Protein AF-A0A520EAL0-F1 (afdb_monomer)

Foldseek 3Di:
DVCPVVVVQVCQQCVCVVVVDGDDDDDDDDPVVVVVVVVVVVVVCCVPPVD

Structure (mmCIF, N/CA/C/O backbone):
data_AF-A0A520EAL0-F1
#
_entry.id   AF-A0A520EAL0-F1
#
loop_
_atom_site.group_PDB
_atom_site.id
_atom_site.type_symbol
_atom_site.label_atom_id
_atom_site.label_alt_id
_atom_site.label_comp_id
_atom_site.label_asym_id
_atom_site.label_entity_id
_atom_site.label_seq_id
_atom_site.pdbx_PDB_ins_code
_atom_site.Cartn_x
_atom_site.Cartn_y
_atom_site.Cartn_z
_atom_site.occupancy
_atom_site.B_iso_or_equiv
_atom_site.auth_seq_id
_atom_site.auth_comp_id
_atom_site.auth_asym_id
_atom_site.auth_atom_id
_atom_site.pdbx_PDB_model_num
ATOM 1 N N . PRO A 1 1 ? -6.771 0.666 -20.276 1.00 71.62 1 PRO A N 1
ATOM 2 C CA . PRO A 1 1 ? -5.467 0.533 -20.974 1.00 71.62 1 PRO A CA 1
ATOM 3 C C . PRO A 1 1 ? -4.655 -0.634 -20.389 1.00 71.62 1 PRO A C 1
ATOM 5 O O . PRO A 1 1 ? -4.606 -0.766 -19.171 1.00 71.62 1 PRO A O 1
ATOM 8 N N . PRO A 1 2 ? -4.042 -1.498 -21.213 1.00 79.75 2 PRO A N 1
ATOM 9 C CA . PRO A 1 2 ? -3.335 -2.697 -20.740 1.00 79.75 2 PRO A CA 1
ATOM 10 C C . PRO A 1 2 ? -2.066 -2.412 -19.908 1.00 79.75 2 PRO A C 1
ATOM 12 O O . PRO A 1 2 ? -1.538 -3.322 -19.275 1.00 79.75 2 PRO A O 1
ATOM 15 N N . HIS A 1 3 ? -1.566 -1.169 -19.887 1.00 92.12 3 HIS A N 1
ATOM 16 C CA . HIS A 1 3 ? -0.345 -0.772 -19.169 1.00 92.12 3 HIS A CA 1
ATOM 17 C C . HIS A 1 3 ? -0.589 -0.173 -17.778 1.00 92.12 3 HIS A C 1
ATOM 19 O O . HIS A 1 3 ? 0.341 -0.132 -16.979 1.00 92.12 3 HIS A O 1
ATOM 25 N N . THR A 1 4 ? -1.817 0.242 -17.452 1.00 94.19 4 THR A N 1
ATOM 26 C CA . THR A 1 4 ? -2.103 1.017 -16.231 1.00 94.19 4 THR A CA 1
ATOM 27 C C . THR A 1 4 ? -1.623 0.314 -14.962 1.00 94.19 4 THR A C 1
ATOM 29 O O . THR A 1 4 ? -1.003 0.926 -14.101 1.00 94.19 4 THR A O 1
ATOM 32 N N . MET A 1 5 ? -1.834 -1.000 -14.861 1.00 92.69 5 MET A N 1
ATOM 33 C CA . MET A 1 5 ? -1.400 -1.750 -13.682 1.00 92.69 5 MET A CA 1
ATOM 34 C C . MET A 1 5 ? 0.130 -1.849 -13.567 1.00 92.69 5 MET A C 1
ATOM 36 O O . MET A 1 5 ? 0.670 -1.830 -12.465 1.00 92.69 5 MET A O 1
ATOM 40 N N . LYS A 1 6 ? 0.844 -1.909 -14.699 1.00 93.56 6 LYS A N 1
ATOM 41 C CA . LYS A 1 6 ? 2.314 -1.925 -14.713 1.00 93.56 6 LYS A CA 1
ATOM 42 C C . LYS A 1 6 ? 2.883 -0.592 -14.231 1.00 93.56 6 LYS A C 1
ATOM 44 O O . LYS A 1 6 ? 3.844 -0.589 -13.470 1.00 93.56 6 LYS A O 1
ATOM 49 N N . GLU A 1 7 ? 2.274 0.518 -14.641 1.00 96.00 7 GLU A N 1
ATOM 50 C CA . GLU A 1 7 ? 2.676 1.862 -14.210 1.00 96.00 7 GLU A CA 1
ATOM 51 C C . GLU A 1 7 ? 2.456 2.070 -12.712 1.00 96.00 7 GLU A C 1
ATOM 53 O O . GLU A 1 7 ? 3.359 2.547 -12.030 1.00 96.00 7 GLU A O 1
ATOM 58 N N . ILE A 1 8 ? 1.307 1.639 -12.179 1.00 95.44 8 ILE A N 1
ATOM 59 C CA . ILE A 1 8 ? 1.021 1.704 -10.738 1.00 95.44 8 ILE A CA 1
ATOM 60 C C . ILE A 1 8 ? 2.066 0.911 -9.942 1.00 95.44 8 ILE A C 1
ATOM 62 O O . ILE A 1 8 ? 2.624 1.425 -8.975 1.00 95.44 8 ILE A O 1
ATOM 66 N N . VAL A 1 9 ? 2.373 -0.324 -10.361 1.00 95.62 9 VAL A N 1
ATOM 67 C CA . VAL A 1 9 ? 3.406 -1.148 -9.711 1.00 95.62 9 VAL A CA 1
ATOM 68 C C . VAL A 1 9 ? 4.769 -0.455 -9.753 1.00 95.62 9 VAL A C 1
ATOM 70 O O . V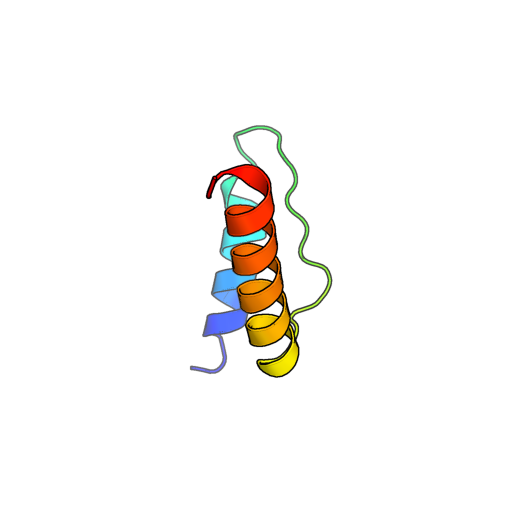AL A 1 9 ? 5.432 -0.356 -8.722 1.00 95.62 9 VAL A O 1
ATOM 73 N N . LYS A 1 10 ? 5.174 0.069 -10.916 1.00 96.25 10 LYS A N 1
ATOM 74 C CA . LYS A 1 10 ? 6.476 0.727 -11.080 1.00 96.25 10 LYS A CA 1
ATOM 75 C C . LYS A 1 10 ? 6.598 1.991 -10.230 1.00 96.25 10 LYS A C 1
ATOM 77 O O . LYS A 1 10 ? 7.621 2.190 -9.584 1.00 96.25 10 LYS A O 1
ATOM 82 N N . PHE A 1 11 ? 5.539 2.796 -10.169 1.00 96.81 11 PHE A N 1
ATOM 83 C CA . PHE A 1 11 ? 5.485 3.978 -9.313 1.00 96.81 11 PHE A CA 1
ATOM 84 C C . PHE A 1 11 ? 5.801 3.625 -7.855 1.00 96.81 11 PHE A C 1
ATOM 86 O O . PHE A 1 11 ? 6.698 4.211 -7.255 1.00 96.81 11 PHE A O 1
ATOM 93 N N . PHE A 1 12 ? 5.117 2.625 -7.297 1.00 97.69 12 PHE A N 1
ATOM 94 C CA . PHE A 1 12 ? 5.316 2.236 -5.902 1.00 97.69 12 PHE A CA 1
ATOM 95 C C . PHE A 1 12 ? 6.669 1.572 -5.629 1.00 97.69 12 PHE A C 1
ATOM 97 O O . PHE A 1 12 ? 7.159 1.674 -4.511 1.00 97.69 12 PHE A O 1
ATOM 104 N N . GLN A 1 13 ? 7.293 0.923 -6.611 1.00 96.94 13 GLN A N 1
ATOM 105 C CA . GLN A 1 13 ? 8.652 0.398 -6.446 1.00 96.94 13 GLN A CA 1
ATOM 106 C C . GLN A 1 13 ? 9.698 1.517 -6.348 1.00 96.94 13 GLN A C 1
ATOM 108 O O . GLN A 1 13 ? 10.656 1.392 -5.588 1.00 96.94 13 GLN A O 1
ATOM 113 N N . ASP A 1 14 ? 9.497 2.618 -7.075 1.00 97.44 14 ASP A N 1
ATOM 114 C CA . ASP A 1 14 ? 10.519 3.657 -7.225 1.00 97.44 14 ASP A CA 1
ATOM 115 C C . ASP A 1 14 ? 10.325 4.863 -6.293 1.00 97.44 14 ASP A C 1
ATOM 117 O O . ASP A 1 14 ? 11.302 5.535 -5.964 1.00 97.44 14 ASP A O 1
ATOM 121 N N . TYR A 1 15 ? 9.096 5.159 -5.845 1.00 97.81 15 TYR A N 1
ATOM 12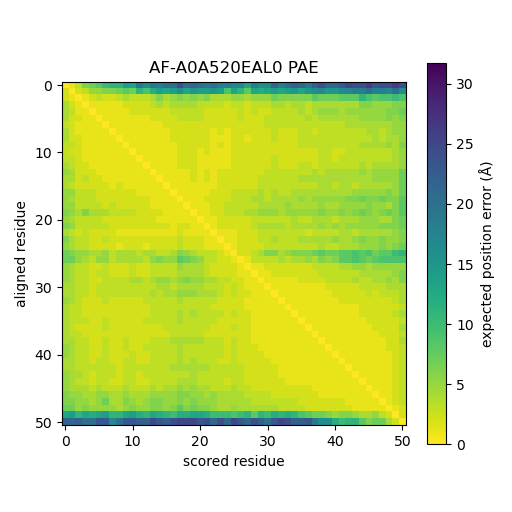2 C CA . TYR A 1 15 ? 8.780 6.459 -5.221 1.00 97.81 15 TYR A CA 1
ATOM 123 C C . TYR A 1 15 ? 9.558 6.782 -3.937 1.00 97.81 15 TYR A C 1
ATOM 125 O O . TYR A 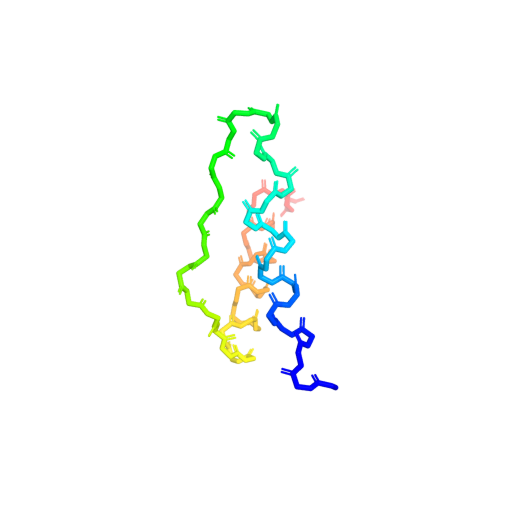1 15 ? 9.628 7.947 -3.554 1.00 97.81 15 TYR A O 1
ATOM 133 N N . LYS A 1 16 ? 10.151 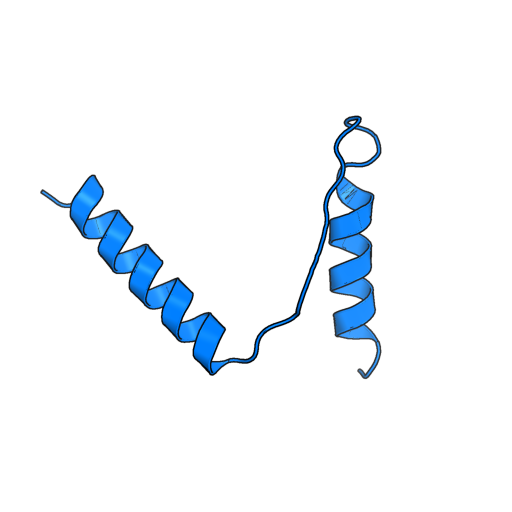5.778 -3.280 1.00 97.50 16 LYS A N 1
ATOM 134 C CA . LYS A 1 16 ? 10.949 5.943 -2.054 1.00 97.50 16 LYS A CA 1
ATOM 135 C C . LYS A 1 16 ? 12.438 5.650 -2.223 1.00 97.50 16 LYS A C 1
ATOM 137 O O . LYS A 1 16 ? 13.167 5.646 -1.234 1.00 97.50 16 LYS A O 1
ATOM 142 N N . ALA A 1 17 ? 12.913 5.446 -3.450 1.00 97.12 17 ALA A N 1
ATOM 143 C CA . ALA A 1 17 ? 14.314 5.110 -3.698 1.00 97.12 17 ALA A CA 1
ATOM 144 C C . ALA A 1 17 ? 15.283 6.191 -3.176 1.00 97.12 17 ALA A C 1
ATOM 146 O O . ALA A 1 17 ? 16.324 5.866 -2.613 1.00 97.12 17 ALA A O 1
ATOM 147 N N . LEU A 1 18 ? 14.911 7.473 -3.293 1.00 97.69 18 LEU A N 1
ATOM 148 C CA . LEU A 1 18 ? 15.707 8.602 -2.788 1.00 97.69 18 LEU A CA 1
ATOM 149 C C . LEU A 1 18 ? 15.633 8.775 -1.262 1.00 97.69 18 LEU A C 1
ATOM 151 O O . LEU A 1 18 ? 16.405 9.543 -0.701 1.00 97.69 18 LEU A O 1
ATOM 155 N N . GLU A 1 19 ? 14.725 8.065 -0.590 1.00 98.12 19 GLU A N 1
ATOM 156 C CA . GLU A 1 19 ? 14.674 7.981 0.874 1.00 98.12 19 GLU A CA 1
ATOM 157 C C . GLU A 1 19 ? 15.517 6.810 1.417 1.00 98.12 19 GLU A C 1
ATOM 159 O O . GLU A 1 19 ? 15.369 6.457 2.586 1.00 98.12 19 GLU A O 1
ATOM 164 N N . GLU A 1 20 ? 16.326 6.155 0.573 1.00 96.69 20 GLU A N 1
ATOM 165 C CA . GLU A 1 20 ? 17.060 4.919 0.900 1.00 96.69 20 GLU A CA 1
ATOM 166 C C . GLU A 1 20 ? 16.143 3.776 1.386 1.00 96.69 20 GLU A C 1
ATOM 168 O O . GLU A 1 20 ? 16.547 2.894 2.145 1.00 96.69 20 GLU A O 1
ATOM 173 N N . LYS A 1 21 ? 14.879 3.764 0.935 1.00 97.44 21 LYS A N 1
ATOM 174 C CA . LYS A 1 21 ? 13.893 2.727 1.268 1.00 97.44 21 LYS A CA 1
ATOM 175 C C . LYS A 1 21 ? 13.575 1.876 0.049 1.00 97.44 21 LYS A C 1
ATOM 177 O O . LYS A 1 21 ? 13.289 2.388 -1.031 1.00 97.44 21 LYS A O 1
ATOM 182 N N . GLN A 1 22 ? 13.538 0.563 0.255 1.00 96.56 22 GLN A N 1
ATOM 183 C CA . GLN A 1 22 ? 13.116 -0.396 -0.758 1.00 96.56 22 GLN A CA 1
ATOM 184 C C . GLN A 1 22 ? 11.636 -0.747 -0.584 1.00 96.56 22 GLN A C 1
ATOM 186 O O . GLN A 1 22 ? 11.194 -1.074 0.517 1.00 96.56 22 GLN A O 1
ATOM 191 N N . VAL A 1 23 ? 10.876 -0.698 -1.678 1.00 97.50 23 VAL A N 1
ATOM 192 C CA . VAL A 1 23 ? 9.467 -1.107 -1.714 1.00 97.50 23 VAL A CA 1
ATOM 193 C C . VAL A 1 23 ? 9.323 -2.292 -2.660 1.00 97.50 23 VAL A C 1
ATOM 195 O O . VAL A 1 23 ? 9.697 -2.218 -3.830 1.00 97.50 23 VAL A O 1
ATOM 198 N N . THR A 1 24 ? 8.778 -3.394 -2.153 1.00 96.12 24 THR A N 1
ATOM 199 C CA . THR A 1 24 ? 8.533 -4.623 -2.912 1.00 96.12 24 THR A CA 1
ATOM 200 C C . THR A 1 24 ? 7.034 -4.846 -3.099 1.00 96.12 24 THR A C 1
ATOM 202 O O . THR A 1 24 ? 6.222 -4.515 -2.238 1.00 96.12 24 THR A O 1
ATOM 205 N N . ILE A 1 25 ? 6.658 -5.397 -4.254 1.00 94.00 25 ILE A N 1
ATOM 206 C CA . ILE A 1 25 ? 5.281 -5.790 -4.571 1.00 94.00 25 ILE A CA 1
ATOM 207 C C . ILE A 1 25 ? 5.342 -7.244 -5.019 1.00 94.00 25 ILE A C 1
ATOM 209 O O . ILE A 1 25 ? 5.892 -7.532 -6.078 1.00 94.00 25 ILE A O 1
ATOM 213 N N . GLU A 1 26 ? 4.815 -8.148 -4.196 1.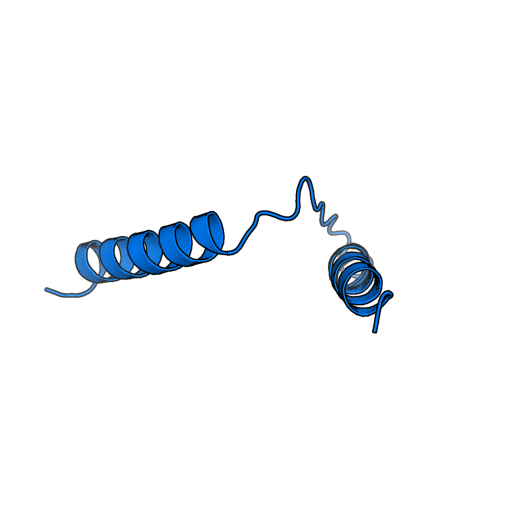00 91.50 26 GLU A N 1
ATOM 214 C CA . GLU A 1 26 ? 4.868 -9.591 -4.451 1.00 91.50 26 GLU A CA 1
ATOM 215 C C . GLU A 1 26 ? 3.827 -10.008 -5.494 1.00 91.50 26 GLU A C 1
ATOM 217 O O . GLU A 1 26 ? 4.161 -10.372 -6.623 1.00 91.50 26 GLU A O 1
ATOM 222 N N . HIS A 1 27 ? 2.544 -9.916 -5.134 1.00 91.00 27 HIS A N 1
ATOM 223 C CA . HIS A 1 27 ? 1.444 -10.377 -5.970 1.00 91.00 27 HIS A CA 1
ATOM 224 C C . HIS A 1 27 ? 0.274 -9.402 -5.936 1.00 91.00 27 HIS A C 1
ATOM 226 O O . HIS A 1 27 ? -0.193 -8.986 -4.877 1.00 91.00 27 HIS A O 1
ATOM 232 N N . LEU A 1 28 ? -0.239 -9.078 -7.123 1.00 92.19 28 LEU A N 1
ATOM 233 C CA . LEU A 1 28 ? -1.500 -8.365 -7.254 1.00 92.19 28 LEU A CA 1
ATOM 234 C C . LEU A 1 28 ? -2.643 -9.351 -7.046 1.00 92.19 28 LEU A C 1
ATOM 236 O O . LEU A 1 28 ? -2.803 -10.313 -7.798 1.00 92.19 28 LEU A O 1
ATOM 240 N N . LEU A 1 29 ? -3.434 -9.099 -6.012 1.00 94.38 29 LEU A N 1
ATOM 241 C CA . LEU A 1 29 ? -4.570 -9.933 -5.658 1.00 94.38 29 LEU A CA 1
ATOM 242 C C . LEU A 1 29 ? -5.851 -9.382 -6.293 1.00 94.38 29 LEU A C 1
ATOM 244 O O . LEU A 1 29 ? -5.977 -8.193 -6.579 1.00 94.38 29 LEU A O 1
ATOM 248 N N . GLY A 1 30 ? -6.812 -10.271 -6.539 1.00 95.19 30 GLY A N 1
ATOM 249 C CA . GLY A 1 30 ? -8.089 -9.908 -7.150 1.00 95.19 30 GLY A CA 1
ATOM 250 C C . GLY A 1 30 ? -9.073 -9.241 -6.181 1.00 95.19 30 GLY A C 1
ATOM 251 O O . GLY A 1 30 ? -8.879 -9.210 -4.965 1.00 95.19 30 GLY A O 1
ATOM 252 N N . VAL A 1 31 ? -10.205 -8.794 -6.730 1.00 97.31 31 VAL A N 1
ATOM 253 C CA . VAL A 1 31 ? -11.263 -8.052 -6.014 1.00 97.31 31 VAL A CA 1
ATOM 254 C C . VAL A 1 31 ? -11.771 -8.737 -4.738 1.00 97.31 31 VAL A C 1
ATOM 256 O O . VAL A 1 31 ? -12.046 -8.067 -3.748 1.00 97.31 31 VAL A O 1
ATOM 259 N N . ARG A 1 32 ? -11.845 -10.077 -4.717 1.00 98.06 32 ARG A N 1
ATOM 260 C CA . ARG A 1 32 ? -12.279 -10.829 -3.526 1.00 98.06 32 ARG A CA 1
ATOM 261 C C . ARG A 1 32 ? -11.372 -10.568 -2.326 1.00 98.06 32 ARG A C 1
ATOM 263 O O . ARG A 1 32 ? -11.863 -10.399 -1.216 1.00 98.06 32 ARG A O 1
ATOM 270 N N . TYR A 1 33 ? -10.062 -10.520 -2.558 1.00 98.00 33 TYR A N 1
ATOM 271 C CA . TYR A 1 33 ? -9.100 -10.247 -1.499 1.00 98.00 33 TYR A CA 1
ATOM 272 C C . TYR A 1 33 ? -9.128 -8.772 -1.092 1.00 98.00 33 TYR A C 1
ATOM 274 O O . TYR A 1 33 ? -9.063 -8.468 0.093 1.00 98.00 33 TYR A O 1
ATOM 282 N N . ALA A 1 34 ? -9.312 -7.862 -2.054 1.00 97.56 34 ALA A N 1
ATOM 283 C CA . ALA A 1 34 ? -9.458 -6.438 -1.763 1.00 97.56 34 ALA A CA 1
ATOM 284 C C . ALA A 1 34 ? -10.635 -6.166 -0.808 1.00 97.56 34 ALA A C 1
ATOM 286 O O . ALA A 1 34 ? -10.457 -5.495 0.205 1.00 97.56 34 ALA A O 1
ATOM 287 N N . HIS A 1 35 ? -11.813 -6.745 -1.071 1.00 98.56 35 HIS A N 1
ATOM 288 C CA . HIS A 1 35 ? -12.967 -6.614 -0.174 1.00 98.56 35 HIS A CA 1
ATOM 289 C C . HIS A 1 35 ? -12.714 -7.219 1.210 1.00 98.56 35 HIS A C 1
ATOM 291 O O . HIS A 1 35 ? -13.100 -6.620 2.210 1.00 98.56 35 HIS A O 1
ATOM 297 N N . LYS A 1 36 ? -12.035 -8.373 1.276 1.00 98.50 36 LYS A N 1
ATOM 298 C CA . LYS A 1 36 ? -11.656 -8.996 2.549 1.00 98.50 36 LYS A CA 1
ATOM 299 C C . LYS A 1 36 ? -10.793 -8.051 3.400 1.00 98.50 36 LYS A C 1
ATOM 301 O O . LYS A 1 36 ? -11.137 -7.807 4.549 1.00 98.50 36 LYS A O 1
ATOM 306 N N . VAL A 1 37 ? -9.738 -7.469 2.824 1.00 98.19 37 VAL A N 1
ATOM 307 C CA . VAL A 1 37 ? -8.834 -6.541 3.534 1.00 98.19 37 VAL A CA 1
ATOM 308 C C . VAL A 1 37 ? -9.565 -5.282 4.009 1.00 98.19 37 VAL A C 1
ATOM 310 O O . VAL A 1 37 ? -9.300 -4.801 5.110 1.00 98.19 37 VAL A O 1
ATOM 313 N N . ILE A 1 38 ? -10.496 -4.747 3.211 1.00 98.50 38 ILE A N 1
ATOM 314 C CA . ILE A 1 38 ? -11.319 -3.594 3.615 1.00 98.50 38 ILE A CA 1
ATOM 315 C C . ILE A 1 38 ? -12.147 -3.941 4.857 1.00 98.50 38 ILE A C 1
ATOM 317 O O . ILE A 1 38 ? -12.122 -3.187 5.828 1.00 98.50 38 ILE A O 1
ATOM 321 N N . GLN A 1 39 ? -12.832 -5.087 4.848 1.00 98.56 39 GLN A N 1
ATOM 322 C CA . GLN A 1 39 ? -13.649 -5.534 5.976 1.00 98.56 39 GLN A CA 1
ATOM 323 C C . GLN A 1 39 ? -12.801 -5.751 7.240 1.00 98.56 39 GLN A C 1
ATOM 325 O O . GLN A 1 39 ? -13.124 -5.209 8.295 1.00 98.56 39 GLN A O 1
ATOM 330 N N . GLU A 1 40 ? -11.670 -6.453 7.117 1.00 98.50 40 GLU A N 1
ATOM 331 C CA . GLU A 1 40 ? -10.733 -6.684 8.228 1.00 98.50 40 GLU A CA 1
ATOM 332 C C . GLU A 1 40 ? -10.183 -5.366 8.803 1.00 98.50 40 GLU A C 1
ATOM 334 O O . GLU A 1 40 ? -9.989 -5.240 10.012 1.00 98.50 40 GLU A O 1
ATOM 339 N N . SER A 1 41 ? -9.966 -4.355 7.954 1.00 98.31 41 SER A N 1
ATOM 340 C CA . SER A 1 41 ? -9.490 -3.032 8.380 1.00 98.31 41 SER A CA 1
ATOM 341 C C . SER A 1 41 ? -10.543 -2.263 9.185 1.00 98.31 41 SER A C 1
ATOM 343 O O . SER A 1 41 ? -10.193 -1.591 10.157 1.00 98.31 41 SER A O 1
ATOM 345 N N . ILE A 1 42 ? -11.823 -2.368 8.804 1.00 97.81 42 ILE A N 1
ATOM 346 C CA . ILE A 1 42 ? -12.948 -1.769 9.542 1.00 97.81 42 ILE A CA 1
ATOM 347 C C . ILE A 1 42 ? -13.082 -2.430 10.916 1.00 97.81 42 ILE A C 1
ATOM 349 O O . ILE A 1 42 ? -13.096 -1.736 11.929 1.00 97.81 42 ILE A O 1
ATOM 353 N N . GLU A 1 43 ? -13.100 -3.764 10.963 1.00 98.19 43 GLU A N 1
ATOM 354 C CA . GLU A 1 43 ? -13.189 -4.525 12.216 1.00 98.19 43 GLU A CA 1
ATOM 355 C C . GLU A 1 43 ? -12.022 -4.214 13.160 1.00 98.19 43 GLU A C 1
ATOM 357 O O . GLU A 1 43 ? -12.211 -4.036 14.367 1.00 98.19 43 GLU A O 1
ATOM 362 N N . LEU A 1 44 ? -10.806 -4.098 12.613 1.00 98.00 44 LEU A N 1
ATOM 363 C CA . LEU A 1 44 ? -9.624 -3.720 13.379 1.00 98.00 44 LEU A CA 1
ATOM 364 C C . LEU A 1 44 ? -9.748 -2.305 13.955 1.00 98.00 44 LEU A C 1
ATOM 366 O O . LEU A 1 44 ? -9.364 -2.084 15.106 1.00 98.00 44 LEU A O 1
ATOM 370 N N . TYR A 1 45 ? -10.258 -1.354 13.169 1.00 98.00 45 TYR A N 1
ATOM 371 C CA . TYR A 1 45 ? -10.472 0.014 13.630 1.00 98.00 45 TYR A CA 1
ATOM 372 C C . TYR A 1 45 ? -11.503 0.062 14.759 1.00 98.00 45 TYR A C 1
ATOM 374 O O . TYR A 1 45 ? -11.218 0.634 15.814 1.00 98.00 45 TYR A O 1
ATOM 382 N N . ASP A 1 46 ? -12.654 -0.584 14.570 1.00 97.19 46 ASP A N 1
ATOM 383 C CA . ASP A 1 46 ? -13.729 -0.624 15.561 1.00 97.19 46 ASP A CA 1
ATOM 384 C C . ASP A 1 46 ? -13.229 -1.218 16.879 1.00 97.19 46 ASP A C 1
ATOM 386 O O . ASP A 1 46 ? -13.355 -0.590 17.928 1.00 97.19 46 ASP A O 1
ATOM 390 N N . LYS A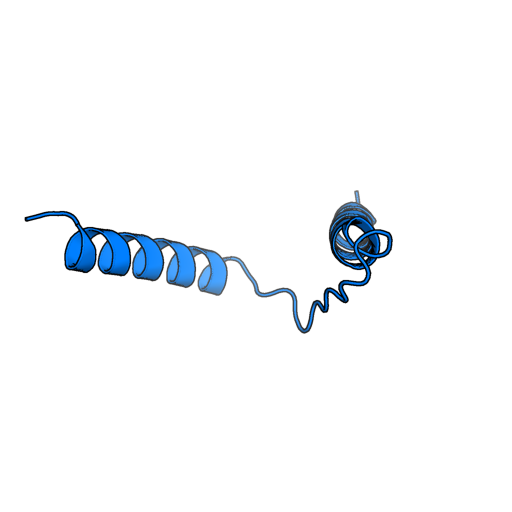 1 47 ? -12.528 -2.357 16.817 1.00 96.75 47 LYS A N 1
ATOM 391 C CA . LYS A 1 47 ? -11.921 -2.993 17.993 1.00 96.75 47 LYS A CA 1
ATOM 392 C C . LYS A 1 47 ? -10.913 -2.092 18.713 1.00 96.75 47 LYS A C 1
ATOM 394 O O . LYS A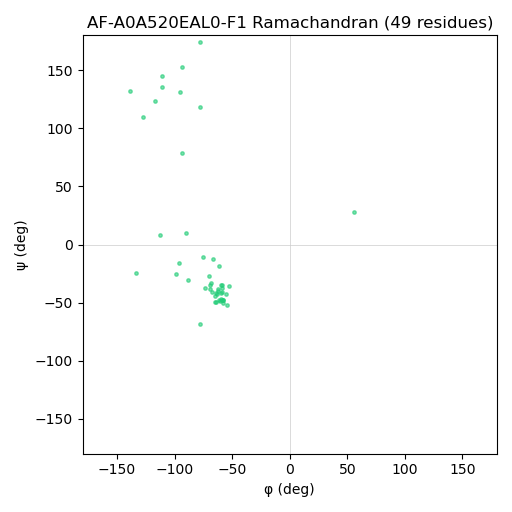 1 47 ? -10.750 -2.206 19.926 1.00 96.75 47 LYS A O 1
ATOM 399 N N . LYS A 1 48 ? -10.170 -1.266 17.973 1.00 97.25 48 LYS A N 1
ATOM 400 C CA . LYS A 1 48 ? -9.056 -0.482 18.521 1.00 97.25 48 LYS A CA 1
ATOM 401 C C . LYS A 1 48 ? -9.483 0.880 19.066 1.00 97.25 48 LYS A C 1
ATOM 403 O O . LYS A 1 48 ? -8.829 1.375 19.980 1.00 97.25 48 LYS A O 1
ATOM 408 N N . PHE A 1 49 ? -10.523 1.490 18.504 1.00 97.00 49 PHE A N 1
ATOM 409 C CA . PHE A 1 49 ? -10.842 2.897 18.765 1.00 97.00 49 PHE A CA 1
ATOM 410 C C . PHE A 1 49 ? -12.309 3.175 19.076 1.00 97.00 49 PHE A C 1
ATOM 412 O O . PHE A 1 49 ? -12.593 4.190 19.709 1.00 97.00 49 PHE A O 1
ATOM 419 N N . ARG A 1 50 ? -13.241 2.328 18.629 1.00 84.25 50 ARG A N 1
ATOM 420 C CA . ARG A 1 50 ? -14.674 2.586 18.767 1.00 84.25 50 ARG A CA 1
ATOM 421 C C . ARG A 1 50 ? -15.173 1.923 20.055 1.00 84.25 50 ARG A C 1
ATOM 423 O O . ARG A 1 50 ? -15.705 0.817 20.033 1.00 84.25 50 ARG A O 1
ATOM 430 N N . VAL A 1 51 ? -14.905 2.604 21.172 1.00 64.69 51 VAL A N 1
ATOM 431 C CA . VAL A 1 51 ? -15.536 2.369 22.484 1.00 64.69 51 VAL A CA 1
ATOM 432 C C . VAL A 1 51 ? -16.822 3.177 22.561 1.00 64.69 51 VAL A C 1
ATOM 434 O O . VAL A 1 51 ? -16.772 4.369 22.180 1.00 64.69 51 VAL A O 1
#

Solvent-accessible surface area (backbone atoms only — not comparable to full-atom values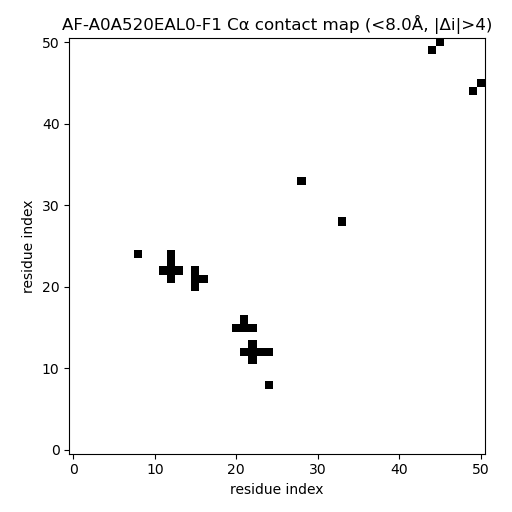): 3277 Å² total; per-residue (Å²): 119,96,56,55,67,57,51,56,54,50,48,6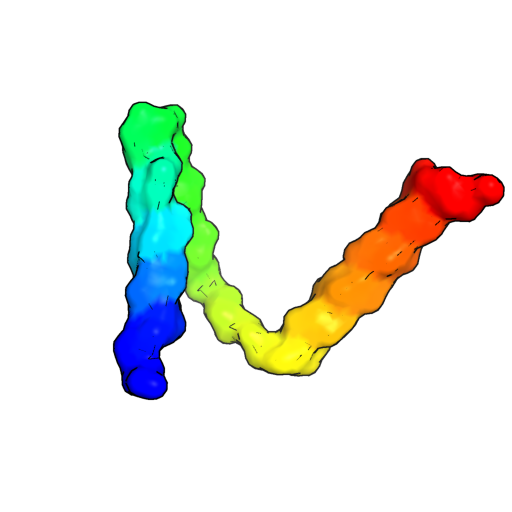0,42,50,77,39,49,92,72,79,42,89,48,85,82,90,76,93,75,56,70,72,56,54,54,50,53,53,53,54,50,51,54,51,47,42,77,72,69,66,124

Sequence (51 aa):
PPHTMKEIVKFFQDYKALEEKQVTIEHLLGVRYAHKVIQESIELYDKKFRV

Radius of gyration: 15.42 Å; Cα contacts (8 Å, |Δi|>4): 14; chains: 1; bounding box: 33×19×44 Å

pLDDT: mean 94.83, std 6.43, range [64.69, 98.56]

Secondary structure (DSSP, 8-state):
-TTHHHHHHHHHHHTTGGGT----------HHHHHHHHHHHHHHHHHHH--

Mean predicted aligned error: 3.69 Å